Protein AF-A0AA35UUJ0-F1 (afdb_monomer)

Radius of gyration: 29.13 Å; Cα contacts (8 Å, |Δi|>4): 24; chains: 1; bounding box: 56×75×55 Å

Mean predicted aligned error: 18.99 Å

Structure (mmCIF, N/CA/C/O backbone):
data_AF-A0AA35UUJ0-F1
#
_entry.id   AF-A0AA35UUJ0-F1
#
loop_
_atom_site.group_PDB
_atom_site.id
_atom_site.type_symbol
_atom_site.label_atom_id
_atom_site.label_alt_id
_atom_site.label_comp_id
_atom_site.label_asym_id
_atom_site.label_entity_id
_atom_site.label_seq_id
_atom_site.pdbx_PDB_ins_code
_atom_site.Cartn_x
_atom_site.Cartn_y
_atom_site.Cartn_z
_atom_site.occupancy
_atom_site.B_iso_or_equiv
_atom_site.auth_seq_id
_atom_site.auth_comp_id
_atom_site.auth_asym_id
_atom_site.auth_atom_id
_atom_site.pdbx_PDB_model_num
ATOM 1 N N . MET A 1 1 ? 9.342 -10.082 1.969 1.00 68.75 1 MET A N 1
ATOM 2 C CA . MET A 1 1 ? 7.878 -9.838 1.937 1.00 68.75 1 MET A CA 1
ATOM 3 C C . MET A 1 1 ? 7.602 -8.587 1.111 1.00 68.75 1 MET A C 1
ATOM 5 O O . MET A 1 1 ? 8.229 -7.568 1.375 1.00 68.75 1 MET A O 1
ATOM 9 N N . THR A 1 2 ? 6.731 -8.661 0.103 1.00 89.44 2 THR A N 1
ATOM 10 C CA . THR A 1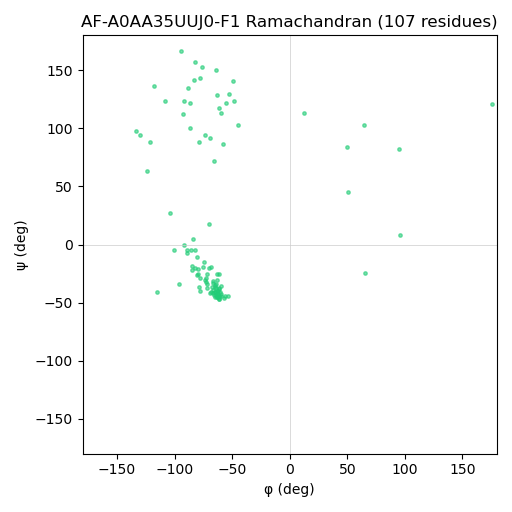 2 ? 6.492 -7.564 -0.853 1.00 89.44 2 THR A CA 1
ATOM 11 C C . THR A 1 2 ? 5.517 -6.513 -0.301 1.00 89.44 2 THR A C 1
ATOM 13 O O . THR A 1 2 ? 4.714 -6.789 0.595 1.00 89.44 2 THR A O 1
ATOM 16 N N . ALA A 1 3 ? 5.569 -5.285 -0.829 1.00 88.50 3 ALA A N 1
ATOM 17 C CA . ALA A 1 3 ? 4.669 -4.204 -0.413 1.00 88.50 3 ALA A CA 1
ATOM 18 C C . ALA A 1 3 ? 3.168 -4.490 -0.669 1.00 88.50 3 ALA A C 1
ATOM 20 O O . ALA A 1 3 ? 2.354 -4.116 0.176 1.00 88.50 3 ALA A O 1
ATOM 21 N N . PRO A 1 4 ? 2.751 -5.146 -1.774 1.00 91.56 4 PRO A N 1
ATOM 22 C CA . PRO A 1 4 ? 1.362 -5.579 -1.959 1.00 91.56 4 PRO A CA 1
ATOM 23 C C . PRO A 1 4 ? 0.898 -6.576 -0.888 1.00 91.56 4 PRO A C 1
ATOM 25 O O . PRO A 1 4 ? -0.155 -6.364 -0.293 1.00 91.56 4 PRO A O 1
ATOM 28 N N . ALA A 1 5 ? 1.726 -7.572 -0.553 1.00 93.12 5 ALA A N 1
ATOM 29 C CA . ALA A 1 5 ? 1.399 -8.575 0.464 1.00 93.12 5 ALA A CA 1
ATOM 30 C C . ALA A 1 5 ? 1.183 -7.949 1.854 1.00 93.12 5 ALA A C 1
ATOM 32 O O . ALA A 1 5 ? 0.268 -8.319 2.587 1.00 93.12 5 ALA A O 1
ATOM 33 N N . ARG A 1 6 ? 1.984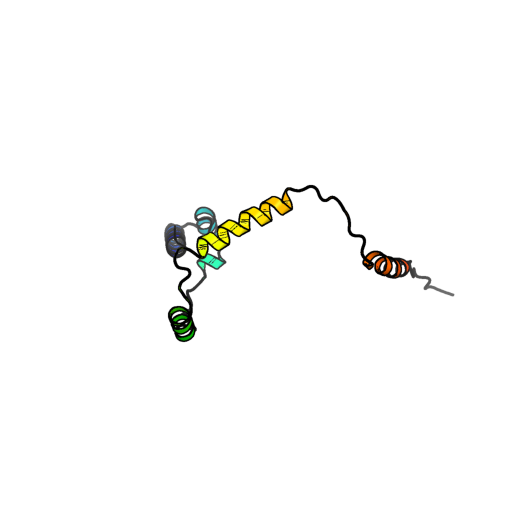 -6.936 2.216 1.00 94.50 6 ARG A N 1
ATOM 34 C CA . ARG A 1 6 ? 1.771 -6.172 3.459 1.00 94.50 6 ARG A CA 1
ATOM 35 C C . ARG A 1 6 ? 0.441 -5.410 3.457 1.00 94.50 6 ARG A C 1
ATOM 37 O O . ARG A 1 6 ? -0.219 -5.360 4.490 1.00 94.50 6 ARG A O 1
ATOM 44 N N . ARG A 1 7 ? 0.010 -4.850 2.319 1.00 95.12 7 ARG A N 1
ATOM 45 C CA . ARG A 1 7 ? -1.293 -4.161 2.211 1.00 95.12 7 ARG A CA 1
ATOM 46 C C . ARG A 1 7 ? -2.467 -5.119 2.362 1.00 95.12 7 ARG A C 1
ATOM 48 O O . ARG A 1 7 ? -3.444 -4.767 3.014 1.00 95.12 7 ARG A O 1
ATOM 55 N N . GLU A 1 8 ? -2.369 -6.316 1.794 1.00 95.69 8 GLU A N 1
ATOM 56 C CA . GLU A 1 8 ? -3.375 -7.370 1.976 1.00 95.69 8 GLU A CA 1
ATOM 57 C C . GLU A 1 8 ? -3.490 -7.795 3.435 1.00 95.69 8 GLU A C 1
ATOM 59 O O . GLU A 1 8 ? -4.596 -7.866 3.964 1.00 95.69 8 GLU A O 1
ATOM 64 N N . LEU A 1 9 ? -2.355 -7.971 4.114 1.00 96.19 9 LEU A N 1
ATOM 65 C CA . LEU A 1 9 ? -2.334 -8.279 5.539 1.00 96.19 9 LEU A CA 1
ATOM 66 C C . LEU A 1 9 ? -3.020 -7.180 6.368 1.00 96.19 9 LEU A C 1
ATOM 68 O O . LEU A 1 9 ? -3.833 -7.489 7.233 1.00 96.19 9 LEU A O 1
ATOM 72 N N . VAL A 1 10 ? -2.754 -5.900 6.080 1.00 96.75 10 VAL A N 1
ATOM 73 C CA . VAL A 1 10 ? -3.434 -4.779 6.756 1.00 96.75 10 VAL A CA 1
ATOM 74 C C . VAL A 1 10 ? -4.946 -4.817 6.507 1.00 96.75 10 VAL A C 1
ATOM 76 O O . VAL A 1 10 ? -5.708 -4.690 7.462 1.00 96.75 10 VAL A O 1
ATOM 79 N N . ARG A 1 11 ? -5.395 -5.052 5.264 1.00 96.31 11 ARG A N 1
ATOM 80 C CA . ARG A 1 11 ? -6.831 -5.182 4.940 1.00 96.31 11 ARG A CA 1
ATOM 81 C C . ARG A 1 11 ? -7.492 -6.331 5.698 1.00 96.31 11 ARG A C 1
ATOM 83 O O . ARG A 1 11 ? -8.583 -6.158 6.230 1.00 96.31 11 ARG A O 1
ATOM 90 N N . HIS A 1 12 ? -6.817 -7.473 5.787 1.00 97.75 12 HIS A N 1
ATOM 91 C CA . HIS A 1 12 ? -7.299 -8.641 6.524 1.00 97.75 12 HIS A CA 1
ATOM 92 C C . HIS A 1 12 ? -7.453 -8.361 8.020 1.00 97.75 12 HIS A C 1
ATOM 94 O O . HIS A 1 12 ? -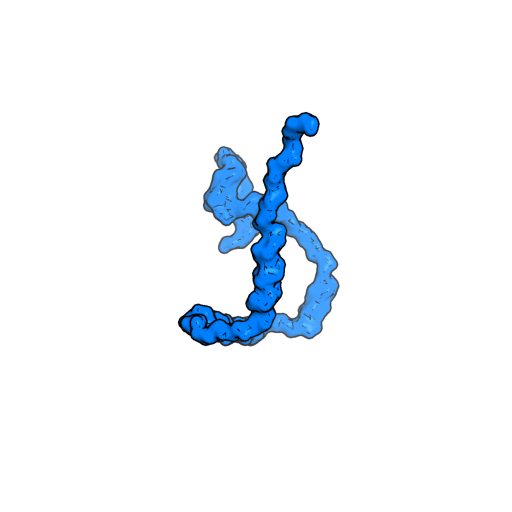8.470 -8.696 8.618 1.00 97.75 12 HIS A O 1
ATOM 100 N N . LEU A 1 13 ? -6.460 -7.711 8.630 1.00 97.56 13 LEU A N 1
ATOM 101 C CA . LEU A 1 13 ? -6.493 -7.349 10.049 1.00 97.56 13 LEU A CA 1
ATOM 102 C C . LEU A 1 13 ? -7.610 -6.344 10.352 1.00 97.56 13 LEU A C 1
ATOM 104 O O . LEU A 1 13 ? -8.327 -6.508 11.340 1.00 97.56 13 LEU A O 1
ATOM 108 N N . VAL A 1 14 ? -7.807 -5.358 9.475 1.00 97.25 14 VAL A N 1
ATOM 109 C CA . VAL A 1 14 ? -8.918 -4.405 9.588 1.00 97.25 14 VAL A CA 1
ATOM 110 C C . VAL A 1 14 ? -10.269 -5.105 9.446 1.00 97.25 14 VAL A C 1
ATOM 112 O O . VAL A 1 14 ? -11.153 -4.881 10.268 1.00 97.25 14 VAL A O 1
ATOM 115 N N . GLY A 1 15 ? -10.414 -6.019 8.481 1.00 97.31 15 GLY A N 1
ATOM 116 C CA . GLY A 1 15 ? -11.622 -6.839 8.327 1.00 97.31 15 GLY A CA 1
ATOM 117 C C . GLY A 1 15 ? -11.918 -7.734 9.536 1.00 97.31 15 GLY A C 1
ATOM 118 O O . GLY A 1 15 ? -13.072 -8.052 9.800 1.00 97.31 15 GLY A O 1
ATOM 119 N N . LYS A 1 16 ? -10.890 -8.086 10.317 1.00 96.56 16 LYS A N 1
ATOM 120 C CA . LYS A 1 16 ? -11.011 -8.806 11.595 1.00 96.56 16 LYS A CA 1
ATOM 121 C C . LYS A 1 16 ? -11.298 -7.906 12.806 1.00 96.56 16 LYS A C 1
ATOM 123 O O . LYS A 1 16 ? -11.326 -8.403 13.928 1.00 96.56 16 LYS A O 1
ATOM 128 N N . GLY A 1 17 ? -11.499 -6.602 12.606 1.00 96.50 17 GLY A N 1
ATOM 129 C CA . GLY A 1 17 ? -11.882 -5.655 13.659 1.00 96.50 17 GLY A CA 1
ATOM 130 C C . GLY A 1 17 ? -10.724 -4.890 14.304 1.00 96.50 17 GLY A C 1
ATOM 131 O O . GLY A 1 17 ? -10.932 -4.173 15.283 1.00 96.50 17 GLY A O 1
ATOM 132 N N . LEU A 1 18 ? -9.497 -4.995 13.782 1.00 97.31 18 LEU A N 1
ATOM 133 C CA . LEU A 1 18 ? -8.398 -4.141 14.235 1.00 97.31 18 LEU A CA 1
ATOM 134 C C . LEU A 1 18 ? -8.514 -2.749 13.611 1.00 97.31 18 LEU A C 1
ATOM 136 O O . LEU A 1 18 ? -8.841 -2.592 12.438 1.00 97.31 18 LEU A O 1
ATOM 140 N N . SER A 1 19 ? -8.163 -1.711 14.370 1.00 97.31 19 SER A N 1
ATOM 141 C CA . SER A 1 19 ? -8.053 -0.374 13.786 1.00 97.31 19 SER A CA 1
ATOM 142 C C . SER A 1 19 ? -6.930 -0.325 12.746 1.00 97.31 19 SER A C 1
ATOM 144 O O . SER A 1 19 ? -5.917 -1.025 12.865 1.00 97.31 19 SER A O 1
ATOM 146 N N . GLU A 1 20 ? -7.072 0.542 11.740 1.00 96.19 20 GLU A N 1
ATOM 147 C CA . GLU A 1 20 ? -6.046 0.749 10.708 1.00 96.19 20 GLU A CA 1
ATOM 148 C C . GLU A 1 20 ? -4.685 1.079 11.340 1.00 96.19 20 GLU A C 1
ATOM 150 O O . GLU A 1 20 ? -3.680 0.465 10.994 1.00 96.19 20 GLU A O 1
ATOM 155 N N . ARG A 1 21 ? -4.649 1.968 12.348 1.00 97.31 21 ARG A N 1
ATOM 156 C CA . ARG A 1 21 ? -3.416 2.315 13.081 1.00 97.31 21 ARG A CA 1
ATOM 157 C C . ARG A 1 21 ? -2.742 1.100 13.717 1.00 97.31 21 ARG A C 1
ATOM 159 O O . ARG A 1 21 ? -1.527 0.959 13.598 1.00 97.31 21 ARG A O 1
ATOM 166 N N . ARG A 1 22 ? -3.507 0.233 14.393 1.00 97.00 22 ARG A N 1
ATOM 167 C CA . ARG A 1 22 ? -2.955 -0.961 15.052 1.00 97.00 22 ARG A CA 1
ATOM 168 C C . ARG A 1 22 ? -2.464 -1.972 14.016 1.00 97.00 22 ARG A C 1
ATOM 170 O O . ARG A 1 22 ? -1.373 -2.510 14.167 1.00 97.00 22 ARG A O 1
ATOM 177 N N . SER A 1 23 ? -3.219 -2.158 12.938 1.00 97.38 23 SER A N 1
ATOM 178 C CA . SER A 1 23 ? -2.843 -3.033 11.825 1.00 97.38 23 SER A CA 1
ATOM 179 C C . SER A 1 23 ? -1.546 -2.565 11.154 1.00 97.38 23 SER A C 1
ATOM 181 O O . SER A 1 23 ? -0.622 -3.352 10.975 1.00 97.38 23 SER A O 1
ATOM 183 N N . LEU A 1 24 ? -1.420 -1.269 10.859 1.00 97.50 24 LEU A N 1
ATOM 184 C CA . LEU A 1 24 ? -0.204 -0.674 10.293 1.00 97.50 24 LEU A CA 1
ATOM 185 C C . LEU A 1 24 ? 1.016 -0.834 11.213 1.00 97.50 24 LEU A C 1
ATOM 187 O O . LEU A 1 24 ? 2.101 -1.166 10.734 1.00 97.50 24 LEU A O 1
ATOM 191 N N . ALA A 1 25 ? 0.835 -0.654 12.526 1.00 97.12 25 ALA A N 1
ATOM 192 C CA . ALA A 1 25 ? 1.893 -0.866 13.512 1.00 97.12 25 ALA A CA 1
ATOM 193 C C . ALA A 1 25 ? 2.357 -2.333 13.555 1.00 97.12 25 ALA A C 1
ATOM 195 O O . ALA A 1 25 ? 3.560 -2.587 13.505 1.00 97.12 25 ALA A O 1
ATOM 196 N N . MET A 1 26 ? 1.424 -3.295 13.563 1.00 96.44 26 MET A N 1
ATOM 197 C CA . MET A 1 26 ? 1.746 -4.731 13.544 1.00 96.44 26 MET A CA 1
ATOM 198 C C . MET A 1 26 ? 2.499 -5.1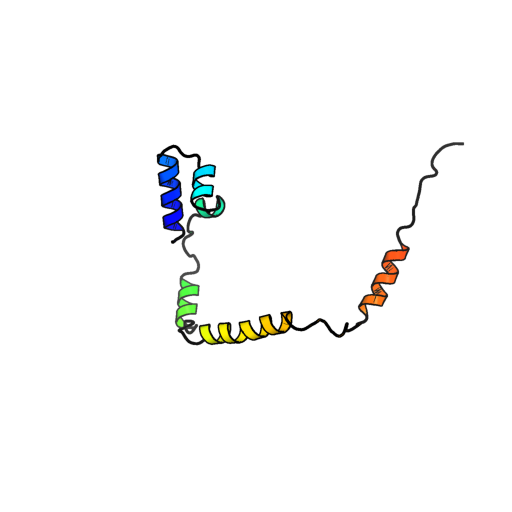45 12.273 1.00 96.44 26 MET A C 1
ATOM 200 O O . MET A 1 26 ? 3.452 -5.916 12.341 1.00 96.44 26 MET A O 1
ATOM 204 N N . VAL A 1 27 ? 2.113 -4.604 11.114 1.00 96.00 27 VAL A N 1
ATOM 205 C CA . VAL A 1 27 ? 2.747 -4.907 9.816 1.00 96.00 27 VAL A CA 1
ATOM 206 C C . VAL A 1 27 ? 4.026 -4.083 9.577 1.00 96.00 27 VAL A C 1
ATOM 208 O O . VAL A 1 27 ? 4.735 -4.298 8.591 1.00 96.00 27 VAL A O 1
ATOM 211 N N . ARG A 1 28 ? 4.356 -3.148 10.482 1.00 96.06 28 ARG A N 1
ATOM 212 C CA . ARG A 1 28 ? 5.458 -2.175 10.348 1.00 96.06 28 ARG A CA 1
ATOM 213 C C . ARG A 1 28 ? 5.406 -1.444 9.000 1.00 96.06 28 ARG A C 1
ATOM 215 O O . ARG A 1 28 ? 6.411 -1.305 8.304 1.00 96.06 28 ARG A O 1
ATOM 222 N N . MET A 1 29 ? 4.208 -1.007 8.614 1.00 96.62 29 MET A N 1
ATOM 223 C CA . MET A 1 29 ? 3.940 -0.311 7.357 1.00 96.62 29 MET A CA 1
ATOM 224 C C . MET A 1 29 ? 3.425 1.100 7.640 1.00 96.62 29 MET A C 1
ATOM 226 O O . MET A 1 29 ? 2.581 1.295 8.508 1.00 96.62 29 MET A O 1
ATOM 230 N N . SER A 1 30 ? 3.919 2.100 6.907 1.00 95.62 30 SER A N 1
ATOM 231 C CA . SER A 1 30 ? 3.414 3.468 7.041 1.00 95.62 30 SER A CA 1
ATOM 232 C C . SER A 1 30 ? 2.056 3.629 6.352 1.00 95.62 30 SER A C 1
ATOM 234 O O . SER A 1 30 ? 1.757 2.959 5.360 1.00 95.62 30 SER A O 1
ATOM 236 N N . ALA A 1 31 ? 1.250 4.577 6.833 1.00 95.00 31 ALA A N 1
ATOM 237 C CA . ALA A 1 31 ? -0.038 4.898 6.216 1.00 95.00 31 ALA A CA 1
ATOM 238 C C . ALA A 1 31 ? 0.111 5.348 4.751 1.00 95.00 31 ALA A C 1
ATOM 240 O O . ALA A 1 31 ? -0.714 5.003 3.909 1.00 95.00 31 ALA A O 1
ATOM 241 N N . ASN A 1 32 ? 1.188 6.072 4.422 1.00 95.12 32 ASN A N 1
ATOM 242 C CA . ASN A 1 32 ? 1.446 6.507 3.049 1.00 95.12 32 ASN A CA 1
ATOM 243 C C . ASN A 1 32 ? 1.703 5.313 2.117 1.00 95.12 32 ASN A C 1
ATOM 245 O O . ASN A 1 32 ? 1.112 5.213 1.047 1.00 95.12 32 ASN A O 1
ATOM 249 N N . ALA A 1 33 ? 2.524 4.357 2.556 1.00 91.56 33 ALA A N 1
ATOM 250 C CA . ALA A 1 33 ? 2.791 3.154 1.778 1.00 91.56 33 ALA A CA 1
ATOM 251 C C . ALA A 1 33 ? 1.526 2.294 1.599 1.00 91.56 33 ALA A C 1
ATOM 253 O O . ALA A 1 33 ? 1.357 1.654 0.563 1.00 91.56 33 ALA A O 1
ATOM 254 N N . TYR A 1 34 ? 0.633 2.274 2.594 1.00 94.12 34 TYR A N 1
ATOM 255 C CA . TYR A 1 34 ? -0.647 1.570 2.497 1.00 94.12 34 TYR A CA 1
ATOM 256 C C . TYR A 1 34 ? -1.577 2.200 1.450 1.00 94.12 34 TYR A C 1
ATOM 258 O O . TYR A 1 34 ? -2.180 1.482 0.652 1.00 94.12 34 TYR A O 1
ATOM 266 N N . ARG A 1 35 ? -1.629 3.536 1.411 1.00 93.75 35 ARG A N 1
ATOM 267 C CA . ARG A 1 35 ? -2.463 4.325 0.487 1.00 93.75 35 ARG A CA 1
ATOM 268 C C . ARG A 1 35 ? -1.871 4.486 -0.908 1.00 93.75 35 ARG A C 1
ATOM 270 O O . ARG A 1 35 ? -2.559 4.970 -1.801 1.00 93.75 35 ARG A O 1
ATOM 277 N N . TYR A 1 36 ? -0.612 4.107 -1.108 1.00 92.69 36 TYR A N 1
ATOM 278 C CA . TYR A 1 36 ? 0.035 4.212 -2.406 1.00 92.69 36 TYR A CA 1
ATOM 279 C C . TYR A 1 36 ? -0.725 3.395 -3.461 1.00 92.69 36 TYR A C 1
ATOM 281 O O . TYR A 1 36 ? -0.752 2.162 -3.416 1.00 92.69 36 TYR A O 1
ATOM 289 N N . ALA A 1 37 ? -1.318 4.079 -4.435 1.00 86.81 37 ALA A N 1
ATOM 290 C CA . ALA A 1 37 ? -1.885 3.468 -5.627 1.00 86.81 37 ALA A CA 1
ATOM 291 C C . ALA A 1 37 ? -0.813 3.443 -6.729 1.00 86.81 37 ALA A C 1
ATOM 293 O O . ALA A 1 37 ? -0.278 4.508 -7.058 1.00 86.81 37 ALA A O 1
ATOM 294 N N . PRO A 1 38 ? -0.479 2.265 -7.297 1.00 82.94 38 PRO A N 1
ATOM 295 C CA . PRO A 1 38 ? 0.391 2.193 -8.462 1.00 82.94 38 PRO A CA 1
ATOM 296 C C . PRO A 1 38 ? -0.191 3.064 -9.572 1.00 82.94 38 PRO A C 1
ATOM 298 O O . PRO A 1 38 ? -1.335 2.877 -9.984 1.00 82.94 38 PRO A O 1
ATOM 301 N N . ARG A 1 39 ? 0.586 4.042 -10.031 1.00 84.81 39 ARG A N 1
ATOM 302 C CA . ARG A 1 39 ? 0.245 4.791 -11.237 1.00 84.81 39 ARG A CA 1
ATOM 303 C C . ARG A 1 39 ? 0.712 3.981 -12.435 1.00 84.81 39 ARG A C 1
ATOM 305 O O . ARG A 1 39 ? 1.779 3.372 -12.372 1.00 84.81 39 ARG A O 1
ATOM 312 N N . SER A 1 40 ? -0.077 3.986 -13.505 1.00 81.44 40 SER A N 1
ATOM 313 C CA . SER A 1 40 ? 0.376 3.473 -14.795 1.00 81.44 40 SER A CA 1
ATOM 314 C C . SER A 1 40 ? 1.691 4.161 -15.154 1.00 81.44 40 SER A C 1
ATOM 316 O O . SER A 1 40 ? 1.786 5.392 -15.070 1.00 81.44 40 SER A O 1
ATOM 318 N N . ASP A 1 41 ? 2.703 3.375 -15.511 1.00 84.31 41 ASP A N 1
ATOM 319 C CA . ASP A 1 41 ? 3.964 3.923 -15.992 1.00 84.31 41 ASP A CA 1
ATOM 320 C C . ASP A 1 41 ? 3.675 4.724 -17.267 1.00 84.31 41 ASP A C 1
ATOM 322 O O . ASP A 1 41 ? 3.144 4.188 -18.235 1.00 84.31 41 ASP A O 1
ATOM 326 N N . ARG A 1 42 ? 3.942 6.031 -17.237 1.00 86.69 42 ARG A N 1
ATOM 327 C CA . ARG A 1 42 ? 3.755 6.916 -18.398 1.00 86.69 42 ARG A CA 1
ATOM 328 C C . ARG A 1 42 ? 5.004 6.984 -19.269 1.00 86.69 42 ARG A C 1
ATOM 330 O O . ARG A 1 42 ? 4.957 7.548 -20.352 1.00 86.69 42 ARG A O 1
ATOM 337 N N . ASN A 1 43 ? 6.101 6.396 -18.807 1.00 89.25 43 ASN A N 1
ATOM 338 C CA . ASN A 1 43 ? 7.404 6.468 -19.443 1.00 89.25 43 ASN A CA 1
ATOM 339 C C . ASN A 1 43 ? 7.732 5.165 -20.178 1.00 89.25 43 ASN A C 1
ATOM 341 O O . ASN A 1 43 ? 8.904 4.836 -20.323 1.00 89.25 43 ASN A O 1
ATOM 345 N N . VAL A 1 44 ? 6.724 4.411 -20.631 1.00 87.50 44 VAL A N 1
ATOM 346 C CA . VAL A 1 44 ? 6.917 3.090 -21.256 1.00 87.50 44 VAL A CA 1
ATOM 347 C C . VAL A 1 44 ? 7.859 3.174 -22.457 1.00 87.50 44 VAL A C 1
ATOM 349 O O . VAL A 1 44 ? 8.782 2.373 -22.561 1.00 87.50 44 VAL A O 1
ATOM 352 N N . GLU A 1 45 ? 7.685 4.183 -23.311 1.00 86.38 45 GLU A N 1
ATOM 353 C CA . GLU A 1 45 ? 8.540 4.417 -24.482 1.00 86.38 45 GLU A CA 1
ATOM 354 C C . GLU A 1 45 ? 9.975 4.782 -24.091 1.00 86.38 45 GLU A C 1
ATOM 356 O O . GLU A 1 45 ? 10.935 4.243 -24.638 1.00 86.38 45 GLU A O 1
ATOM 361 N N . LEU A 1 46 ? 10.136 5.656 -23.093 1.00 87.06 46 LEU A N 1
ATOM 362 C CA . LEU A 1 46 ? 11.448 6.022 -22.564 1.00 87.06 46 LEU A CA 1
ATOM 363 C C . LEU A 1 46 ? 12.141 4.810 -21.935 1.00 87.06 46 LEU A C 1
ATOM 365 O O . LEU A 1 46 ? 13.328 4.599 -22.149 1.00 87.06 46 LEU A O 1
ATOM 369 N N . ARG A 1 47 ? 11.401 3.992 -21.186 1.00 84.81 47 ARG A N 1
ATOM 370 C CA . ARG A 1 47 ? 11.906 2.764 -20.578 1.00 84.81 47 ARG A CA 1
ATOM 371 C C . ARG A 1 47 ? 12.308 1.749 -21.646 1.00 84.81 47 ARG A C 1
ATOM 373 O O . ARG A 1 47 ? 13.355 1.135 -21.497 1.00 84.81 47 ARG A O 1
ATOM 380 N N . ALA A 1 48 ? 11.527 1.602 -22.716 1.00 85.62 48 ALA A N 1
ATOM 381 C CA . ALA A 1 48 ? 11.874 0.750 -23.850 1.00 85.62 48 ALA A CA 1
ATOM 382 C C . ALA A 1 48 ? 13.166 1.230 -24.524 1.00 85.62 48 ALA A C 1
ATOM 384 O O . ALA A 1 48 ? 14.088 0.440 -24.693 1.00 85.62 48 ALA A O 1
ATOM 385 N N . ARG A 1 49 ? 13.288 2.538 -24.785 1.00 86.38 49 ARG A N 1
ATOM 386 C CA . ARG A 1 49 ? 14.509 3.130 -25.346 1.00 86.38 49 ARG A CA 1
ATOM 387 C C . ARG A 1 49 ? 15.714 2.974 -24.419 1.00 86.38 49 ARG A C 1
ATOM 389 O O . ARG A 1 49 ? 16.803 2.681 -24.891 1.00 86.38 49 ARG A O 1
ATOM 396 N N . ILE A 1 50 ? 15.539 3.129 -23.106 1.00 84.56 50 ILE A N 1
ATOM 397 C CA . ILE A 1 50 ? 16.600 2.877 -22.120 1.00 84.56 50 ILE A CA 1
ATOM 398 C C . ILE A 1 50 ? 16.996 1.399 -22.098 1.00 84.56 50 ILE A C 1
ATOM 400 O O . ILE A 1 50 ? 18.169 1.120 -21.927 1.00 84.56 50 ILE A O 1
ATOM 404 N N . LEU A 1 51 ? 16.072 0.454 -22.272 1.00 81.88 51 LEU A N 1
ATOM 405 C CA . LEU A 1 51 ? 16.410 -0.975 -22.338 1.00 81.88 51 LEU A CA 1
ATOM 406 C C . LEU A 1 51 ? 17.084 -1.365 -23.659 1.00 81.88 51 LEU A C 1
ATOM 408 O O . LEU A 1 51 ? 17.884 -2.291 -23.689 1.00 81.88 51 LEU A O 1
ATOM 412 N N . GLU A 1 52 ? 16.748 -0.671 -24.742 1.00 81.62 52 GLU A N 1
ATOM 413 C CA . GLU A 1 52 ? 17.337 -0.871 -26.065 1.00 81.62 52 GLU A CA 1
ATOM 414 C C . GLU A 1 52 ? 18.730 -0.234 -26.175 1.00 81.62 52 GLU A C 1
ATOM 416 O O . GLU A 1 52 ? 19.642 -0.812 -26.759 1.00 81.62 52 GLU A O 1
ATOM 421 N N . THR A 1 53 ? 18.902 0.960 -25.602 1.00 78.88 53 THR A N 1
ATOM 422 C CA . THR A 1 53 ? 20.139 1.755 -25.708 1.00 78.88 53 THR A CA 1
ATOM 423 C C . THR A 1 53 ? 21.062 1.556 -24.507 1.00 78.88 53 THR A C 1
ATOM 425 O O . THR A 1 53 ? 22.284 1.607 -24.623 1.00 78.88 53 THR A O 1
ATOM 428 N N . GLY A 1 54 ? 20.485 1.356 -23.328 1.00 65.38 54 GLY A N 1
ATOM 429 C CA . GLY A 1 54 ? 21.205 1.067 -22.103 1.00 65.38 54 GLY A CA 1
ATOM 430 C C . GLY A 1 54 ? 21.440 -0.427 -22.008 1.00 65.38 54 GLY A C 1
ATOM 431 O O . GLY A 1 54 ? 20.495 -1.211 -21.965 1.00 65.38 54 GLY A O 1
ATOM 432 N N . HIS A 1 55 ? 22.711 -0.818 -21.920 1.00 60.19 55 HIS A N 1
ATOM 433 C CA . HIS A 1 55 ? 23.037 -2.125 -21.374 1.00 60.19 55 HIS A CA 1
ATOM 434 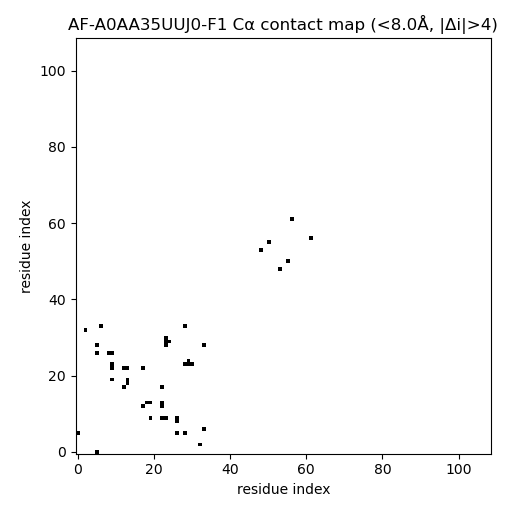C C . HIS A 1 55 ? 22.262 -2.269 -20.057 1.00 60.19 55 HIS A C 1
ATOM 436 O O . HIS A 1 55 ? 22.416 -1.403 -19.185 1.00 60.19 55 HIS A O 1
ATOM 442 N N . PRO A 1 56 ? 21.418 -3.307 -19.885 1.00 57.81 56 PRO A N 1
ATOM 443 C CA . PRO A 1 56 ? 20.919 -3.625 -18.561 1.00 57.81 56 PRO A CA 1
ATOM 444 C C . PRO A 1 56 ? 22.137 -3.669 -17.638 1.00 57.81 56 PRO A C 1
ATOM 446 O O . PRO A 1 56 ? 23.208 -4.107 -18.065 1.00 57.81 56 PRO A O 1
ATOM 449 N N . LEU A 1 57 ? 22.017 -3.161 -16.409 1.00 59.31 57 LEU A N 1
ATOM 450 C CA . LEU A 1 57 ? 23.045 -3.347 -15.383 1.00 59.31 57 LEU A CA 1
ATOM 451 C C . LEU A 1 57 ? 23.086 -4.850 -15.050 1.00 59.31 57 LEU A C 1
ATOM 453 O O . LEU A 1 57 ? 22.565 -5.314 -14.041 1.00 59.31 57 LEU A O 1
ATOM 457 N N . THR A 1 58 ? 23.613 -5.626 -15.987 1.00 53.75 58 THR A N 1
ATOM 458 C CA . THR A 1 58 ? 23.673 -7.073 -16.013 1.00 53.75 58 THR A CA 1
ATOM 459 C C . THR A 1 58 ? 24.927 -7.434 -15.265 1.00 53.75 58 THR A C 1
ATOM 461 O O . THR A 1 58 ? 26.013 -7.299 -15.812 1.00 53.75 58 THR A O 1
ATOM 464 N N . GLY A 1 59 ? 24.763 -7.830 -14.003 1.00 53.44 59 GLY A N 1
ATOM 465 C CA . GLY A 1 59 ? 25.683 -8.677 -13.233 1.00 53.44 59 GLY A CA 1
ATOM 466 C C . GLY A 1 59 ? 27.081 -8.146 -12.888 1.00 53.44 59 GLY A C 1
ATOM 467 O O . GLY A 1 59 ? 27.632 -8.577 -11.881 1.00 53.44 59 GLY A O 1
ATOM 468 N N . ASP A 1 60 ? 27.632 -7.208 -13.655 1.00 52.34 60 ASP A N 1
ATOM 469 C CA . ASP A 1 60 ? 29.047 -6.826 -13.595 1.00 52.34 60 ASP A CA 1
ATOM 470 C C . ASP A 1 60 ? 29.215 -5.374 -13.129 1.00 52.34 60 ASP A C 1
ATOM 472 O O . ASP A 1 60 ? 29.993 -5.076 -12.227 1.00 52.34 60 ASP A O 1
ATOM 476 N N . GLN A 1 61 ? 28.362 -4.458 -13.604 1.00 49.38 61 GLN A N 1
ATOM 477 C CA . GLN A 1 61 ? 28.344 -3.072 -13.106 1.00 49.38 61 GLN A CA 1
ATOM 478 C C . GLN A 1 61 ? 27.811 -2.944 -11.668 1.00 49.38 61 GLN A C 1
ATOM 480 O O . GLN A 1 61 ? 28.102 -1.963 -10.988 1.00 49.38 61 GLN A O 1
ATOM 485 N N . ALA A 1 62 ? 27.070 -3.944 -11.178 1.00 50.50 62 ALA A N 1
ATOM 486 C CA . ALA A 1 62 ? 26.706 -4.031 -9.764 1.00 50.50 62 ALA A CA 1
ATOM 487 C C . ALA A 1 62 ? 27.940 -4.268 -8.871 1.00 50.50 62 ALA A C 1
ATOM 489 O O . ALA A 1 62 ? 28.001 -3.718 -7.777 1.00 50.50 62 ALA A O 1
ATOM 490 N N . GLN A 1 63 ? 28.946 -5.005 -9.358 1.00 52.25 63 GLN A N 1
ATOM 491 C CA . GLN A 1 63 ? 30.202 -5.233 -8.631 1.00 52.25 63 GLN A CA 1
ATOM 492 C C . GLN A 1 63 ? 31.080 -3.972 -8.614 1.00 52.25 63 GLN A C 1
ATOM 494 O O . GLN A 1 63 ? 31.756 -3.700 -7.627 1.00 52.25 63 GLN A O 1
ATOM 499 N N . VAL A 1 64 ? 31.018 -3.149 -9.669 1.00 50.53 64 VAL A N 1
ATOM 500 C CA . VAL A 1 64 ? 31.723 -1.853 -9.735 1.00 50.53 64 VAL A CA 1
ATOM 501 C C . VAL A 1 64 ? 31.191 -0.857 -8.691 1.00 50.53 64 VAL A C 1
ATOM 503 O O . VAL A 1 64 ? 31.968 -0.092 -8.122 1.00 50.53 64 VAL A O 1
ATOM 506 N N . LEU A 1 65 ? 29.885 -0.882 -8.399 1.00 56.72 65 LEU A N 1
ATOM 507 C CA . LEU A 1 65 ? 29.282 -0.086 -7.319 1.00 56.72 65 LEU A CA 1
ATOM 508 C C . LEU A 1 65 ? 29.654 -0.607 -5.919 1.00 56.72 65 LEU A C 1
ATOM 510 O O . LEU A 1 65 ? 29.844 0.198 -5.007 1.00 56.72 65 LEU A O 1
ATOM 514 N N . ASP A 1 66 ? 29.815 -1.921 -5.753 1.00 52.69 66 ASP A N 1
ATOM 515 C CA . ASP A 1 66 ? 30.239 -2.525 -4.481 1.00 52.69 66 ASP A CA 1
ATOM 516 C C . ASP A 1 66 ? 31.705 -2.183 -4.158 1.00 52.69 66 ASP A C 1
ATOM 518 O O . ASP A 1 66 ? 32.014 -1.749 -3.048 1.00 52.69 66 ASP A O 1
ATOM 522 N N . LEU A 1 67 ? 32.596 -2.229 -5.159 1.00 53.75 67 LEU A N 1
ATOM 523 C CA . LEU A 1 67 ? 34.030 -1.954 -4.984 1.00 53.75 67 LEU A CA 1
ATOM 524 C C . LEU A 1 67 ? 34.329 -0.511 -4.530 1.00 53.75 67 LEU A C 1
ATOM 526 O O . LEU A 1 67 ? 35.352 -0.247 -3.898 1.00 53.75 67 LEU A O 1
ATOM 530 N N . HIS A 1 68 ? 33.440 0.439 -4.835 1.00 54.28 68 HIS A N 1
ATOM 531 C CA . HIS A 1 68 ? 33.612 1.836 -4.436 1.00 54.28 68 HIS A CA 1
ATOM 532 C C . HIS A 1 68 ? 33.100 2.134 -3.021 1.00 54.28 68 HIS A C 1
ATOM 534 O O . HIS A 1 68 ? 33.491 3.148 -2.440 1.00 54.28 68 HIS A O 1
ATOM 540 N N . THR A 1 69 ? 32.255 1.269 -2.455 1.00 52.78 69 THR A N 1
ATOM 541 C CA . THR A 1 69 ? 31.637 1.487 -1.138 1.00 52.78 69 THR A CA 1
ATOM 542 C C . THR A 1 69 ? 32.662 1.325 -0.012 1.00 52.78 69 THR A C 1
ATOM 544 O O . THR A 1 69 ? 32.700 2.144 0.910 1.00 52.78 69 THR A O 1
ATOM 547 N N . ASP A 1 70 ? 33.588 0.374 -0.149 1.00 52.59 70 ASP A N 1
ATOM 548 C CA . ASP A 1 70 ? 34.678 0.164 0.814 1.00 52.59 70 ASP A CA 1
ATOM 549 C C . ASP A 1 70 ? 35.636 1.366 0.902 1.00 52.59 70 ASP A C 1
ATOM 551 O O . ASP A 1 70 ? 36.165 1.674 1.974 1.00 52.59 70 ASP A O 1
ATOM 555 N N . GLN A 1 71 ? 35.811 2.116 -0.193 1.00 50.59 71 GLN A N 1
ATOM 556 C CA . GLN A 1 71 ? 36.654 3.318 -0.196 1.00 50.59 71 GLN A CA 1
ATOM 557 C C . GLN A 1 71 ? 36.025 4.500 0.556 1.00 50.59 71 GLN A C 1
ATOM 559 O O . GLN A 1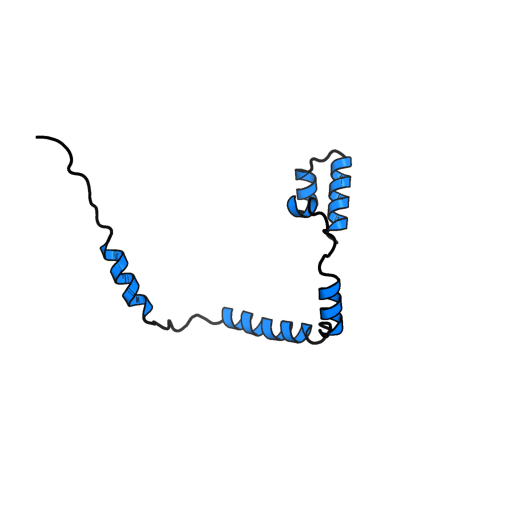 71 ? 36.752 5.318 1.123 1.00 50.59 71 GLN A O 1
ATOM 564 N N . PHE A 1 72 ? 34.692 4.587 0.614 1.00 45.41 72 PHE A N 1
ATOM 565 C CA . PHE A 1 72 ? 34.009 5.632 1.384 1.00 45.41 72 PHE A CA 1
ATOM 566 C C . PHE A 1 72 ? 33.974 5.320 2.884 1.00 45.41 72 PHE A C 1
ATOM 568 O O . PHE A 1 72 ? 34.167 6.228 3.691 1.00 45.41 72 PHE A O 1
ATOM 575 N N . VAL A 1 73 ? 33.821 4.049 3.269 1.00 53.53 73 VAL A N 1
ATOM 576 C CA . VAL A 1 73 ? 33.856 3.637 4.685 1.00 53.53 73 VAL A CA 1
ATOM 577 C C . VAL A 1 73 ? 35.262 3.812 5.279 1.00 53.53 73 VAL A C 1
ATOM 579 O O . VAL A 1 73 ? 35.404 4.269 6.414 1.00 53.53 73 VAL A O 1
ATOM 582 N N . ALA A 1 74 ? 36.320 3.551 4.502 1.00 51.25 74 ALA A N 1
ATOM 583 C CA . ALA A 1 74 ? 37.699 3.780 4.941 1.00 51.25 74 ALA A CA 1
ATOM 584 C C . ALA A 1 74 ? 38.040 5.274 5.139 1.00 51.25 74 ALA A C 1
ATOM 586 O O . ALA A 1 74 ? 38.824 5.614 6.027 1.00 51.25 74 ALA A O 1
ATOM 587 N N . ALA A 1 75 ? 37.432 6.176 4.358 1.00 51.22 75 ALA A N 1
ATOM 588 C CA . ALA A 1 75 ? 37.629 7.622 4.494 1.00 51.22 75 ALA A CA 1
ATOM 589 C C . ALA A 1 75 ? 36.954 8.212 5.749 1.00 51.22 75 ALA A C 1
ATOM 591 O O . ALA A 1 75 ? 37.410 9.232 6.268 1.00 51.22 75 ALA A O 1
ATOM 592 N N . GLU A 1 76 ? 35.900 7.573 6.264 1.00 54.03 76 GLU A N 1
ATOM 593 C CA . GLU A 1 76 ? 35.234 7.980 7.509 1.00 54.03 76 GLU A CA 1
ATOM 594 C C . GLU A 1 76 ? 35.956 7.453 8.767 1.00 54.03 76 GLU A C 1
ATOM 596 O O . GLU A 1 76 ? 35.828 8.029 9.847 1.00 54.03 76 GLU A O 1
ATOM 601 N N . ALA A 1 77 ? 36.778 6.405 8.626 1.00 58.31 77 ALA A N 1
ATOM 602 C CA . ALA A 1 77 ? 37.509 5.771 9.725 1.00 58.31 77 ALA A CA 1
ATOM 603 C C . ALA A 1 77 ? 38.904 6.372 10.015 1.00 58.31 77 ALA A C 1
ATOM 605 O O . ALA A 1 77 ? 39.549 5.978 10.990 1.00 58.31 77 ALA A O 1
ATOM 606 N N . ALA A 1 78 ? 39.390 7.329 9.218 1.00 46.47 78 ALA A N 1
ATOM 607 C CA . ALA A 1 78 ? 40.660 8.007 9.484 1.00 46.47 78 ALA A CA 1
ATOM 608 C C . ALA A 1 78 ? 40.462 9.248 10.384 1.00 46.47 78 ALA A C 1
ATOM 610 O O . ALA A 1 78 ? 39.560 10.056 10.140 1.00 46.47 78 ALA A O 1
ATOM 611 N N . PRO A 1 79 ? 41.303 9.462 11.417 1.00 48.19 79 PRO A N 1
ATOM 612 C CA . PRO A 1 79 ? 41.165 10.613 12.300 1.00 48.19 79 PRO A CA 1
ATOM 613 C C . PRO A 1 79 ? 41.378 11.907 11.508 1.00 48.19 79 PRO A C 1
ATOM 615 O O . PRO A 1 79 ? 42.384 12.068 10.816 1.00 48.19 79 PRO A O 1
ATOM 618 N N . LYS A 1 80 ? 40.428 12.844 11.635 1.00 57.78 80 LYS A N 1
ATOM 619 C CA . LYS A 1 80 ? 40.475 14.191 11.048 1.00 57.78 80 LYS A CA 1
ATOM 620 C C . LYS A 1 80 ? 41.720 14.949 11.518 1.00 57.78 80 LYS A C 1
ATOM 622 O O . LYS A 1 80 ? 41.667 15.711 12.479 1.00 57.78 80 LYS A O 1
ATOM 627 N N . ALA A 1 81 ? 42.834 14.777 10.823 1.00 52.09 81 ALA A N 1
ATOM 628 C CA . ALA A 1 81 ? 44.030 15.577 11.001 1.00 52.09 81 ALA A CA 1
ATOM 629 C C . ALA A 1 81 ? 44.199 16.500 9.789 1.00 52.09 81 ALA A C 1
ATOM 631 O O . ALA A 1 81 ? 44.314 16.039 8.657 1.00 52.09 81 ALA A O 1
ATOM 632 N N . LYS A 1 82 ? 44.277 17.805 10.090 1.00 51.66 82 LYS A N 1
ATOM 633 C CA . LYS A 1 82 ? 44.525 18.969 9.215 1.00 51.66 82 LYS A CA 1
ATOM 634 C C . LYS A 1 82 ? 43.267 19.684 8.716 1.00 51.66 82 LYS A C 1
ATOM 636 O O . LYS A 1 82 ? 42.823 19.544 7.583 1.00 51.66 82 LYS A O 1
ATOM 641 N N . GLN A 1 83 ? 42.767 20.550 9.604 1.00 54.34 83 GLN A N 1
ATOM 642 C CA . GLN A 1 83 ? 42.058 21.778 9.249 1.00 54.34 83 GLN A CA 1
ATOM 643 C C . GLN A 1 83 ? 42.821 22.501 8.129 1.00 54.34 83 GLN A C 1
ATOM 645 O O . GLN A 1 83 ? 43.830 23.156 8.380 1.00 54.34 83 GLN A O 1
ATOM 650 N N . GLN A 1 84 ? 42.339 22.407 6.893 1.00 50.94 84 GLN A N 1
ATOM 651 C CA . GLN A 1 84 ? 42.672 23.395 5.876 1.00 50.94 84 GLN A CA 1
ATOM 652 C C . GLN A 1 84 ? 41.884 24.662 6.220 1.00 50.94 84 GLN A C 1
ATOM 654 O O . GLN A 1 84 ? 40.700 24.793 5.915 1.00 50.94 84 GLN A O 1
ATOM 659 N N . GLN A 1 85 ? 42.536 25.565 6.952 1.00 50.91 85 GLN A N 1
ATOM 660 C CA . GLN A 1 85 ? 42.065 26.927 7.172 1.00 50.91 85 GLN A CA 1
ATOM 661 C C . GLN A 1 85 ? 42.176 27.688 5.843 1.00 50.91 85 GLN A C 1
ATOM 663 O O . GLN A 1 85 ? 43.221 28.233 5.507 1.00 50.91 85 GLN A O 1
ATOM 668 N N . GLY A 1 86 ? 41.097 27.665 5.060 1.00 53.00 86 GLY A N 1
ATOM 669 C CA . GLY A 1 86 ? 40.875 28.550 3.913 1.00 53.00 86 GLY A CA 1
ATOM 670 C C . GLY A 1 86 ? 40.060 29.794 4.306 1.00 53.00 86 GLY A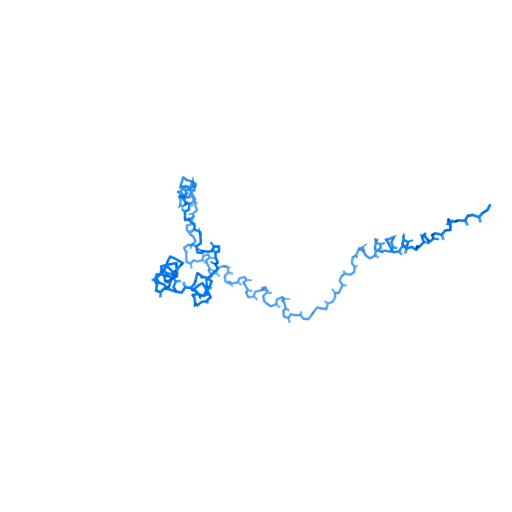 C 1
ATOM 671 O O . GLY A 1 86 ? 39.453 29.814 5.379 1.00 53.00 86 GLY A O 1
ATOM 672 N N . PRO A 1 87 ? 40.003 30.831 3.449 1.00 49.28 87 PRO A N 1
ATOM 673 C CA . PRO A 1 87 ? 39.742 32.245 3.784 1.00 49.28 87 PRO A CA 1
ATOM 674 C C . PRO A 1 87 ? 38.310 32.598 4.242 1.00 49.28 87 PRO A C 1
ATOM 676 O O . PRO A 1 87 ? 37.923 33.764 4.264 1.00 49.28 87 PRO A O 1
ATOM 679 N N . VAL A 1 88 ? 37.506 31.619 4.657 1.00 52.34 88 VAL A N 1
ATOM 680 C CA . VAL A 1 88 ? 36.132 31.820 5.148 1.00 52.34 88 VAL A CA 1
ATOM 681 C C . VAL A 1 88 ? 36.116 32.406 6.573 1.00 52.34 88 VAL A C 1
ATOM 683 O O . VAL A 1 88 ? 35.142 33.033 6.988 1.00 52.34 88 VAL A O 1
ATOM 686 N N . ALA A 1 89 ? 37.224 32.291 7.315 1.00 49.81 89 ALA A N 1
ATOM 687 C CA . ALA A 1 89 ? 37.356 32.820 8.676 1.00 49.81 89 ALA A CA 1
ATOM 688 C C . ALA A 1 89 ? 37.372 34.363 8.763 1.00 49.81 89 ALA A C 1
ATOM 690 O O . ALA A 1 89 ? 37.090 34.914 9.828 1.00 49.81 89 ALA A O 1
ATOM 691 N N . LEU A 1 90 ? 37.660 35.073 7.664 1.00 49.19 90 LEU A N 1
ATOM 692 C CA . LEU A 1 90 ? 37.680 36.543 7.651 1.00 49.19 90 LEU A CA 1
ATOM 693 C C . LEU A 1 90 ? 36.290 37.163 7.415 1.00 49.19 90 LEU A C 1
ATOM 695 O O . LEU A 1 90 ? 36.042 38.288 7.836 1.00 49.19 90 LEU A O 1
ATOM 699 N N . MET A 1 91 ? 35.346 36.415 6.831 1.00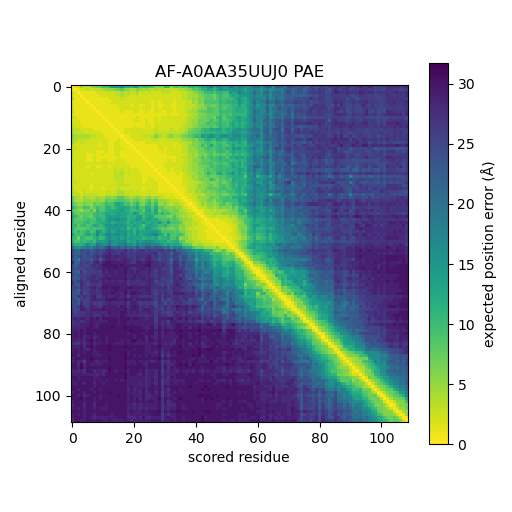 42.09 91 MET A N 1
ATOM 700 C CA . MET A 1 91 ? 33.966 36.883 6.615 1.00 42.09 91 MET A CA 1
ATOM 701 C C . MET A 1 91 ? 33.088 36.777 7.875 1.00 42.09 91 MET A C 1
ATOM 703 O O . MET A 1 91 ? 32.155 37.557 8.052 1.00 42.09 91 MET A O 1
ATOM 707 N N . ALA A 1 92 ? 33.402 35.861 8.799 1.00 51.03 92 ALA A N 1
ATOM 708 C CA . ALA A 1 92 ? 32.637 35.671 10.038 1.00 51.03 92 ALA A CA 1
ATOM 709 C C . ALA A 1 92 ? 32.861 36.779 11.091 1.00 51.03 92 ALA A C 1
ATOM 711 O O . ALA A 1 92 ? 32.079 36.898 12.036 1.00 51.03 92 ALA A O 1
ATOM 712 N N . GLN A 1 93 ? 33.904 37.602 10.934 1.00 51.22 93 GLN A N 1
ATOM 713 C CA . GLN A 1 93 ? 34.230 38.684 11.871 1.00 51.22 93 GLN A CA 1
ATOM 714 C C . GLN A 1 93 ? 33.365 39.935 11.649 1.00 51.22 93 GLN A C 1
ATOM 716 O O . GLN A 1 93 ? 33.089 40.658 12.602 1.00 51.22 93 GLN A O 1
ATOM 721 N N . PHE A 1 94 ? 32.846 40.148 10.433 1.00 45.94 94 PHE A N 1
ATOM 722 C CA . PHE A 1 94 ? 31.999 41.308 10.124 1.00 45.94 94 PHE A CA 1
ATOM 723 C C . PHE A 1 94 ? 30.554 41.173 10.625 1.00 45.94 94 PHE A C 1
ATOM 725 O O . PHE A 1 94 ? 29.928 42.166 10.981 1.00 45.94 94 PHE A O 1
ATOM 732 N N . VAL A 1 95 ? 30.020 39.952 10.721 1.00 51.38 95 VAL A N 1
ATOM 733 C CA . VAL A 1 95 ? 28.614 39.739 11.122 1.00 51.38 95 VAL A CA 1
ATOM 734 C C . VAL A 1 95 ? 28.421 39.850 12.643 1.00 51.38 95 VAL A C 1
ATOM 736 O O . VAL A 1 95 ? 27.326 40.151 13.112 1.00 51.38 95 VAL A O 1
ATOM 739 N N . ARG A 1 96 ? 29.483 39.679 13.444 1.00 48.41 96 ARG A N 1
ATOM 740 C CA . ARG A 1 96 ? 29.392 39.687 14.916 1.00 48.41 96 ARG A CA 1
ATOM 741 C C . ARG A 1 96 ? 29.476 41.091 15.549 1.00 48.41 96 ARG A C 1
ATOM 743 O O . ARG A 1 96 ? 29.257 41.215 16.749 1.00 48.41 96 ARG A O 1
ATOM 750 N N . ALA A 1 97 ? 29.722 42.144 14.764 1.00 49.41 97 ALA A N 1
ATOM 751 C CA . ALA A 1 97 ? 29.754 43.535 15.238 1.00 49.41 97 ALA A CA 1
ATOM 752 C C . ALA A 1 97 ? 28.399 44.278 15.128 1.00 49.41 97 ALA A C 1
ATOM 754 O O . ALA A 1 97 ? 28.308 45.442 15.507 1.00 49.41 97 ALA A O 1
ATOM 755 N N . GLY A 1 98 ? 27.341 43.631 14.616 1.00 44.66 98 GLY A N 1
ATOM 756 C CA . GLY A 1 98 ? 26.070 44.294 14.277 1.00 44.66 98 GLY A CA 1
ATOM 757 C C . GLY A 1 98 ? 24.916 44.156 15.278 1.00 44.66 98 GLY A C 1
ATOM 758 O O . GLY A 1 98 ? 23.864 44.750 15.061 1.00 44.66 98 GLY A O 1
ATOM 759 N N . THR A 1 99 ? 25.051 43.387 16.363 1.00 48.62 99 THR A N 1
ATOM 760 C CA . THR A 1 99 ? 23.921 43.107 17.274 1.00 48.62 99 THR A CA 1
ATOM 761 C C . THR A 1 99 ? 24.224 43.500 18.718 1.00 48.62 99 THR A C 1
ATOM 763 O O . THR A 1 99 ? 24.242 42.657 19.613 1.00 48.62 99 THR A O 1
ATOM 766 N N . ALA A 1 100 ? 24.442 44.794 18.958 1.00 42.09 100 ALA A N 1
ATOM 767 C CA . ALA A 1 100 ? 24.449 45.379 20.298 1.00 42.09 100 ALA A CA 1
ATOM 768 C C . ALA A 1 100 ? 23.380 46.486 20.403 1.00 42.09 100 ALA A C 1
ATOM 770 O O . ALA A 1 100 ? 23.618 47.660 20.152 1.00 42.09 100 ALA A O 1
ATOM 771 N N . THR A 1 101 ? 22.171 46.056 20.775 1.00 45.09 101 THR A N 1
ATOM 772 C CA . THR A 1 101 ? 21.238 46.760 21.674 1.00 45.09 101 THR A CA 1
ATOM 773 C C . THR A 1 101 ? 20.911 48.241 21.406 1.00 45.09 101 THR A C 1
ATOM 775 O O . THR A 1 101 ? 21.361 49.127 22.128 1.00 45.09 101 THR A O 1
ATOM 778 N N . SER A 1 102 ? 19.951 48.499 20.512 1.00 43.72 102 SER A N 1
ATOM 779 C CA . SER A 1 102 ? 19.039 49.647 20.650 1.00 43.72 102 SER A CA 1
ATOM 780 C C . SER A 1 102 ? 17.961 49.293 21.687 1.00 43.72 102 SER A C 1
ATOM 782 O O . SER A 1 102 ? 16.920 48.711 21.380 1.00 43.72 102 SER A O 1
ATOM 784 N N . ARG A 1 103 ? 18.248 49.562 22.967 1.00 45.03 103 ARG A N 1
ATOM 785 C CA . ARG A 1 103 ? 17.238 49.574 24.035 1.00 45.03 103 ARG A CA 1
ATOM 786 C C . ARG A 1 103 ? 16.713 50.999 24.188 1.00 45.03 103 ARG A C 1
ATOM 788 O O . ARG A 1 103 ? 17.435 51.875 24.649 1.00 45.03 103 ARG A O 1
ATOM 795 N N . ARG A 1 104 ? 15.440 51.168 23.822 1.00 40.06 104 ARG A N 1
ATOM 796 C CA . ARG A 1 104 ? 14.446 52.102 24.378 1.00 40.06 104 ARG A CA 1
ATOM 797 C C . ARG A 1 104 ? 14.994 53.193 25.315 1.00 40.06 104 ARG A C 1
ATOM 799 O O . ARG A 1 104 ? 15.279 52.922 26.479 1.00 40.06 104 ARG A O 1
ATOM 806 N N . ARG A 1 105 ? 14.915 54.446 24.872 1.00 42.47 105 ARG A N 1
ATOM 807 C CA . ARG A 1 105 ? 14.483 55.551 25.735 1.00 42.47 105 ARG A CA 1
ATOM 808 C C . ARG A 1 105 ? 13.398 56.316 25.000 1.00 42.47 105 ARG A C 1
ATOM 810 O O . ARG A 1 105 ? 13.676 57.166 24.171 1.00 42.47 105 ARG A O 1
ATOM 817 N N . ASP A 1 106 ? 12.169 55.931 25.304 1.00 42.28 106 ASP A N 1
ATOM 818 C CA . ASP A 1 106 ? 10.966 56.628 24.888 1.00 42.28 106 ASP A CA 1
ATOM 819 C C . ASP A 1 106 ? 10.075 56.740 26.130 1.00 42.28 106 ASP A C 1
ATOM 821 O O . ASP A 1 106 ? 9.481 55.749 26.565 1.00 42.28 106 ASP A O 1
ATOM 825 N N . ARG A 1 107 ? 10.140 57.905 26.793 1.00 38.44 107 ARG A N 1
ATOM 826 C CA . ARG A 1 107 ? 9.036 58.574 27.505 1.00 38.44 107 ARG A CA 1
ATOM 827 C C . ARG A 1 107 ? 9.502 59.837 28.246 1.00 38.44 107 ARG A C 1
ATOM 829 O O . ARG A 1 107 ? 10.270 59.753 29.196 1.00 38.44 107 ARG A O 1
ATOM 836 N N . ALA A 1 108 ? 8.877 60.944 27.841 1.00 39.69 108 ALA A N 1
ATOM 837 C CA . ALA A 1 108 ? 8.422 62.085 28.642 1.00 39.69 108 ALA A CA 1
ATOM 838 C C . ALA A 1 108 ? 9.466 62.955 29.371 1.00 39.69 108 ALA A C 1
ATOM 840 O O . ALA A 1 108 ? 9.846 62.662 30.502 1.00 39.69 108 ALA A O 1
ATOM 841 N N . ARG A 1 109 ? 9.763 64.132 28.813 1.00 43.16 109 ARG A N 1
ATOM 842 C CA . ARG A 1 109 ? 9.108 65.408 29.166 1.00 43.16 109 ARG A CA 1
ATOM 843 C C . ARG A 1 109 ? 9.556 66.519 28.227 1.00 43.16 109 ARG A C 1
ATOM 845 O O . ARG A 1 109 ? 10.719 66.456 27.782 1.00 43.16 109 ARG A O 1
#

Solvent-accessible surface area (backbone atoms only — not comparable to full-atom values): 7208 Å² total; per-residue (Å²): 137,56,73,68,61,52,43,52,51,34,53,52,38,35,76,72,70,41,52,66,69,58,27,27,60,76,70,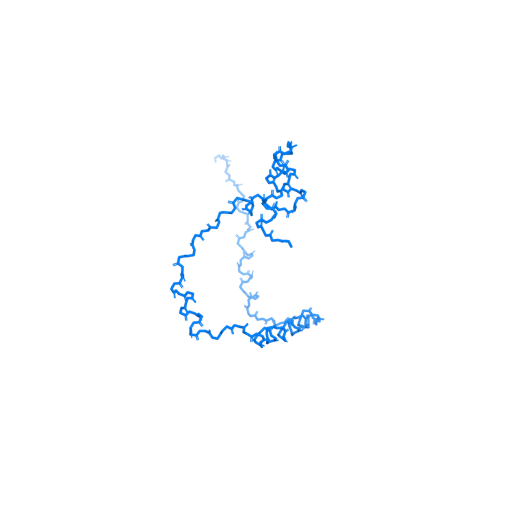72,47,56,72,65,70,62,67,59,70,88,69,80,78,86,50,56,68,59,51,50,50,44,60,74,73,35,77,70,82,65,83,54,61,60,51,59,59,53,66,52,49,60,60,55,56,55,63,70,70,53,81,95,77,77,86,79,87,60,84,64,72,69,63,62,62,66,68,74,75,74,82,79,78,93,74,84,90,86,81,88,133

pLDDT: mean 70.3, std 21.45, range [38.44, 97.75]

Sequence (109 aa):
MTAPARRELVRHLVGKGLSERRSLAMVRMSANAYRYAPRSDRNVELRARILETGHPLTGDQAQVLDLHTDQFVAAEAAPKAKQQQGPVALMAQFVRAGTATSRRRDRAR

Secondary structure (DSSP, 8-state):
--HHHHHHHHHHHHHTT--HHHHHHHHT--HHHHH-PPPPPS-HHHHHHHHHHSPP--SSHHHHHHHHHHHHHHHHSS--------GGGGTHHHHTTS-----------

Organism: Methylococcus capsulatus (NCBI:txid414)

Nearest PDB structures (foldseek):
  7aju-assembly1_DN  TM=2.841E-01  e=5.039E+00  Saccharomyces cerevisiae S288C

Foldseek 3Di:
DDLVVLLVQLVVVVVVPDDSVVSCVVSVHDPCSNPDDDDDPPCVVVVVVCVVVPDDPPDPVVVVVVVVVVVVVVVVPDPDDDDPPDDPVVVVVVVVVPDDDPDDDDDDD